Protein AF-A0A970B005-F1 (afdb_monomer_lite)

pLDDT: mean 90.58, std 5.89, range [64.88, 96.88]

Sequence (63 aa):
MLRGALIDSTGRYAPGDVADVDEEVEHTPVADAEAGCICVIANEQPTRFRGLLARLMQPWHGL

Structure (mmCIF, N/CA/C/O backbone):
data_AF-A0A970B005-F1
#
_entry.id   AF-A0A970B005-F1
#
loop_
_atom_site.group_PDB
_atom_site.id
_atom_site.type_symbol
_atom_site.label_atom_id
_atom_site.label_alt_id
_atom_site.label_comp_id
_atom_site.label_asym_id
_atom_site.label_entity_id
_atom_site.label_seq_id
_atom_site.pdbx_PDB_ins_code
_atom_site.Cartn_x
_atom_site.Cartn_y
_atom_site.Cartn_z
_atom_site.occupancy
_atom_site.B_iso_or_equiv
_atom_site.auth_seq_id
_atom_site.auth_comp_id
_atom_site.auth_asym_id
_atom_site.auth_atom_id
_atom_site.pdbx_PDB_model_num
ATOM 1 N N . MET A 1 1 ? -3.019 4.472 -9.750 1.00 93.00 1 MET A N 1
ATOM 2 C CA . MET A 1 1 ? -1.577 4.123 -9.785 1.00 93.00 1 MET A CA 1
ATOM 3 C C . MET A 1 1 ? -0.865 4.894 -10.887 1.00 93.00 1 MET A C 1
ATOM 5 O O . MET A 1 1 ? -1.378 4.921 -11.999 1.00 93.00 1 MET A O 1
ATOM 9 N N . LEU A 1 2 ? 0.289 5.521 -10.603 1.00 94.94 2 LEU A N 1
ATOM 10 C CA . LEU A 1 2 ? 1.033 6.322 -11.596 1.00 94.94 2 LEU A CA 1
ATOM 11 C C . LEU A 1 2 ? 2.229 5.580 -12.211 1.00 94.94 2 LEU A C 1
ATOM 13 O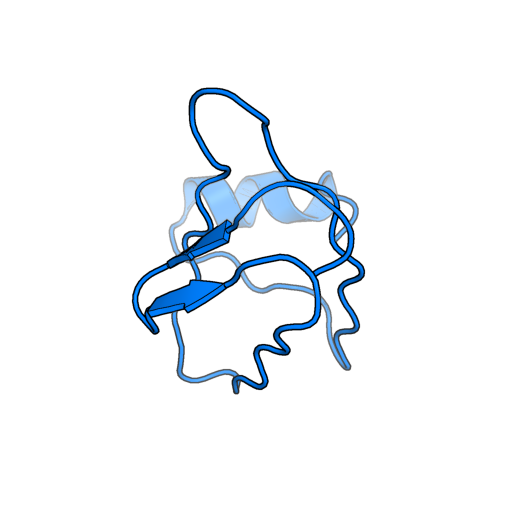 O . LEU A 1 2 ? 2.480 5.713 -13.405 1.00 94.94 2 LEU A O 1
ATOM 17 N N . ARG A 1 3 ? 2.983 4.810 -11.416 1.00 94.94 3 ARG A N 1
ATOM 18 C CA . ARG A 1 3 ? 4.157 4.049 -11.882 1.00 94.94 3 ARG A CA 1
ATOM 19 C C . ARG A 1 3 ? 4.369 2.805 -11.023 1.00 94.94 3 ARG A C 1
ATOM 21 O O . ARG A 1 3 ? 4.133 2.862 -9.818 1.00 94.94 3 ARG A O 1
ATOM 28 N N . GLY A 1 4 ? 4.879 1.734 -11.630 1.00 95.50 4 GLY A N 1
ATOM 29 C CA . GLY A 1 4 ? 5.125 0.466 -10.943 1.00 95.50 4 GLY A CA 1
ATOM 30 C C . GLY A 1 4 ? 3.821 -0.255 -10.610 1.00 95.50 4 GLY A C 1
ATOM 31 O O . GLY A 1 4 ? 2.859 -0.127 -11.367 1.00 95.50 4 GLY A O 1
ATOM 32 N N . ALA A 1 5 ? 3.777 -0.992 -9.501 1.00 96.12 5 ALA A N 1
ATOM 33 C CA . ALA A 1 5 ? 2.545 -1.628 -9.036 1.00 96.12 5 ALA A CA 1
ATOM 34 C C . ALA A 1 5 ? 2.445 -1.668 -7.507 1.00 96.12 5 ALA A C 1
ATOM 36 O O . ALA A 1 5 ? 3.455 -1.667 -6.807 1.00 96.12 5 ALA A O 1
ATOM 37 N N . LEU A 1 6 ? 1.213 -1.720 -7.009 1.00 95.44 6 LEU A N 1
ATOM 38 C CA . LEU A 1 6 ? 0.872 -1.913 -5.600 1.00 95.44 6 LEU A CA 1
ATOM 39 C C . LEU A 1 6 ? 0.107 -3.221 -5.465 1.00 95.44 6 LEU A C 1
ATOM 41 O O . LEU A 1 6 ? -0.763 -3.501 -6.288 1.00 95.44 6 LEU A O 1
ATOM 45 N N . ILE A 1 7 ? 0.410 -4.002 -4.437 1.00 94.88 7 ILE A N 1
ATOM 46 C CA . ILE A 1 7 ? -0.339 -5.207 -4.093 1.00 94.88 7 ILE A CA 1
ATOM 47 C C . ILE A 1 7 ? -0.853 -5.070 -2.666 1.00 94.88 7 ILE A C 1
ATOM 49 O O . ILE A 1 7 ? -0.093 -4.715 -1.766 1.00 94.88 7 ILE A O 1
ATOM 53 N N . ASP A 1 8 ? -2.126 -5.380 -2.460 1.00 93.44 8 ASP A N 1
ATOM 54 C CA . ASP A 1 8 ? -2.708 -5.566 -1.135 1.00 93.44 8 ASP A CA 1
ATOM 55 C C . ASP A 1 8 ? -3.732 -6.717 -1.139 1.00 93.44 8 ASP A C 1
ATOM 57 O O . ASP A 1 8 ? -3.776 -7.531 -2.065 1.00 93.44 8 ASP A O 1
ATOM 61 N N . SER A 1 9 ? -4.531 -6.821 -0.075 1.00 92.38 9 SER A N 1
ATOM 62 C CA . SER A 1 9 ? -5.560 -7.854 0.087 1.00 92.38 9 SER A CA 1
ATOM 63 C C . SER A 1 9 ? -6.677 -7.791 -0.961 1.00 92.38 9 SER A C 1
ATOM 65 O O . SER A 1 9 ? -7.364 -8.791 -1.167 1.00 92.38 9 SER A O 1
ATOM 67 N N . THR A 1 10 ? -6.858 -6.650 -1.626 1.00 92.44 10 THR A N 1
ATOM 68 C CA . THR A 1 10 ? -7.901 -6.427 -2.634 1.00 92.44 10 THR A CA 1
ATOM 69 C C . THR A 1 10 ? -7.417 -6.721 -4.055 1.00 92.44 10 THR A C 1
ATOM 71 O O . THR A 1 10 ? -8.230 -7.015 -4.929 1.00 92.44 10 THR A O 1
ATOM 74 N N . GLY A 1 11 ? -6.099 -6.722 -4.290 1.00 92.88 11 GLY A N 1
ATOM 75 C CA . GLY A 1 11 ? -5.518 -7.140 -5.564 1.00 92.88 11 GLY A CA 1
ATOM 76 C C . GLY A 1 11 ? -4.178 -6.487 -5.896 1.00 92.88 11 GLY A C 1
ATOM 77 O O . GLY A 1 11 ? -3.500 -5.917 -5.043 1.00 92.88 11 GLY A O 1
ATOM 78 N N . ARG A 1 12 ? -3.786 -6.595 -7.174 1.00 94.75 12 ARG A N 1
ATOM 79 C CA . ARG A 1 12 ? -2.615 -5.921 -7.758 1.00 94.75 12 ARG A CA 1
ATOM 80 C C . ARG A 1 12 ? -3.086 -4.791 -8.669 1.00 94.75 12 ARG A C 1
ATOM 82 O O . ARG A 1 12 ? -3.835 -5.044 -9.604 1.00 94.75 12 ARG A O 1
ATOM 89 N N . TYR A 1 13 ? -2.560 -3.592 -8.441 1.00 95.81 13 TYR A N 1
ATOM 90 C CA . TYR A 1 13 ? -2.878 -2.372 -9.178 1.00 95.81 13 TYR A CA 1
ATOM 91 C C . TYR A 1 13 ? -1.656 -1.908 -9.971 1.00 95.81 13 TYR A C 1
ATOM 93 O O . TYR A 1 13 ? -0.614 -1.593 -9.391 1.00 95.81 13 TYR A O 1
ATOM 101 N N . ALA A 1 14 ? -1.778 -1.872 -11.294 1.00 95.88 14 ALA A N 1
ATOM 102 C CA . ALA A 1 14 ? -0.767 -1.435 -12.253 1.00 95.88 14 ALA A CA 1
ATOM 103 C C . ALA A 1 14 ? -1.031 0.017 -12.713 1.00 95.88 14 ALA A C 1
ATOM 105 O O . ALA A 1 14 ? -2.037 0.616 -12.327 1.00 95.88 14 ALA A O 1
ATOM 106 N N . PRO A 1 15 ? -0.141 0.652 -13.502 1.00 96.44 15 PRO A N 1
ATOM 107 C CA . PRO A 1 15 ? -0.334 2.037 -13.928 1.00 96.44 15 PRO A CA 1
ATOM 108 C C . PRO A 1 15 ? -1.661 2.218 -14.675 1.00 96.44 15 PRO A C 1
ATOM 110 O O . PRO A 1 15 ? -1.942 1.490 -15.621 1.00 96.44 15 PRO A O 1
ATOM 113 N N . GLY A 1 16 ? -2.453 3.206 -14.255 1.00 95.88 16 GLY A N 1
ATOM 114 C CA . GLY A 1 16 ? -3.812 3.437 -14.758 1.00 95.88 16 GLY A CA 1
ATOM 115 C C . GLY A 1 16 ? -4.924 2.862 -13.876 1.00 95.88 16 GLY A C 1
ATOM 116 O O . GLY A 1 16 ? -6.027 3.402 -13.898 1.00 95.88 16 GLY A O 1
ATOM 117 N N . ASP A 1 17 ? -4.635 1.865 -13.037 1.00 96.88 17 ASP A N 1
ATOM 118 C CA . ASP A 1 17 ? -5.643 1.280 -12.148 1.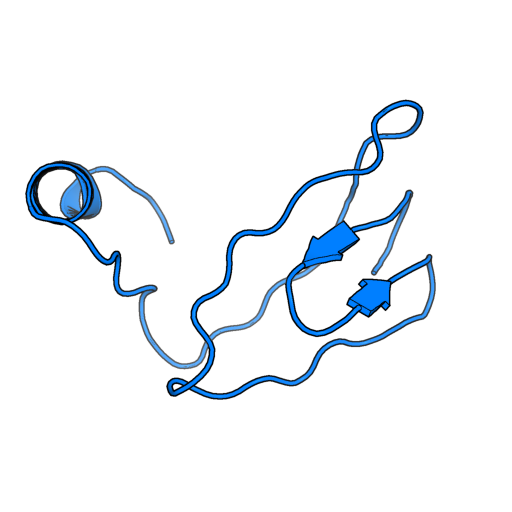00 96.88 17 ASP A CA 1
ATOM 119 C C . ASP A 1 17 ? -5.959 2.198 -10.958 1.00 96.88 17 ASP A C 1
ATOM 121 O O . ASP A 1 17 ? -5.105 2.965 -10.483 1.00 96.88 17 ASP A O 1
ATOM 125 N N . VAL A 1 18 ? -7.185 2.085 -10.446 1.00 94.81 18 VAL A N 1
ATOM 126 C CA . VAL A 1 18 ? -7.692 2.815 -9.277 1.00 94.81 18 VAL A CA 1
ATOM 127 C C . VAL A 1 18 ? -8.171 1.806 -8.238 1.00 94.81 18 VAL A C 1
ATOM 129 O O . VAL A 1 18 ? -8.887 0.869 -8.578 1.00 94.81 18 VAL A O 1
ATOM 132 N N . ALA A 1 19 ? -7.760 2.013 -6.989 1.00 93.00 19 ALA A N 1
ATOM 133 C CA . ALA A 1 19 ? -8.291 1.310 -5.831 1.00 93.00 19 ALA A CA 1
ATOM 134 C C . ALA A 1 19 ? -9.222 2.276 -5.094 1.00 93.00 19 ALA A C 1
ATOM 136 O O . ALA A 1 19 ? -8.795 3.385 -4.769 1.00 93.00 19 ALA A O 1
ATOM 137 N N . ASP A 1 20 ? -10.463 1.860 -4.870 1.00 92.25 20 ASP A N 1
ATOM 138 C CA . ASP A 1 20 ? -11.437 2.563 -4.037 1.00 92.25 20 ASP A CA 1
ATOM 139 C C . ASP A 1 20 ? -11.924 1.586 -2.972 1.00 92.25 20 ASP A C 1
ATOM 141 O O . ASP A 1 20 ? -12.328 0.464 -3.286 1.00 92.25 20 ASP A O 1
ATOM 145 N N . VAL A 1 21 ? -11.749 1.973 -1.717 1.00 89.69 21 VAL A N 1
ATOM 146 C CA . VAL A 1 21 ? -11.744 1.081 -0.559 1.00 89.69 21 VAL A CA 1
ATOM 147 C C . VAL A 1 21 ? -12.207 1.851 0.664 1.00 89.69 21 VAL A C 1
ATOM 149 O O . VAL A 1 21 ? -11.890 3.030 0.824 1.00 89.69 21 VAL A O 1
ATOM 152 N N . ASP A 1 22 ? -12.975 1.180 1.514 1.00 89.38 22 ASP A N 1
ATOM 153 C CA . ASP A 1 22 ? -13.565 1.776 2.704 1.00 89.38 22 ASP A CA 1
ATOM 154 C C . ASP A 1 22 ? -12.773 1.446 3.982 1.00 89.38 22 ASP A C 1
ATOM 156 O O . ASP A 1 22 ? -11.744 0.766 3.989 1.00 89.38 22 ASP A O 1
ATOM 160 N N . GLU A 1 23 ? -13.269 1.964 5.100 1.00 87.25 23 GLU A N 1
ATOM 161 C CA . GLU A 1 23 ? -12.694 1.806 6.435 1.00 87.25 23 GLU A CA 1
ATOM 162 C C . GLU A 1 23 ? -12.728 0.373 6.995 1.00 87.25 23 GLU A C 1
ATOM 164 O O . GLU A 1 23 ? -12.051 0.085 7.994 1.00 87.25 23 GLU A O 1
ATOM 169 N N . GLU A 1 24 ? -13.491 -0.538 6.383 1.00 88.00 24 GLU A N 1
ATOM 170 C CA . GLU A 1 24 ? -13.550 -1.939 6.802 1.00 88.00 24 GLU A CA 1
ATOM 171 C C . GLU A 1 24 ? -12.316 -2.718 6.322 1.00 88.00 24 GLU A C 1
ATOM 173 O O . GLU A 1 24 ? -11.914 -3.705 6.957 1.00 88.00 24 GLU A O 1
ATOM 178 N N . VAL A 1 25 ? -11.654 -2.235 5.264 1.00 87.94 25 VAL A N 1
ATOM 179 C CA . VAL A 1 25 ? -10.471 -2.867 4.678 1.00 87.94 25 VAL A CA 1
ATOM 180 C C . VAL A 1 25 ? -9.208 -2.530 5.475 1.00 87.94 25 VAL A C 1
ATOM 182 O O . VAL A 1 25 ? -8.769 -1.388 5.609 1.00 87.94 25 VAL A O 1
ATOM 185 N N . GLU A 1 26 ? -8.559 -3.567 6.005 1.00 88.88 26 GLU A N 1
ATOM 186 C CA . GLU A 1 26 ? -7.229 -3.441 6.601 1.00 88.88 26 GLU A CA 1
ATOM 187 C C . GLU A 1 26 ? -6.153 -3.442 5.508 1.00 88.88 26 GLU A C 1
ATOM 189 O O . GLU A 1 26 ? -5.740 -4.493 5.013 1.00 88.88 26 GLU A O 1
ATOM 194 N N . HIS A 1 27 ? -5.690 -2.249 5.133 1.00 87.69 27 HIS A N 1
ATOM 195 C CA . HIS A 1 27 ? -4.664 -2.080 4.107 1.00 87.69 27 HIS A CA 1
ATOM 196 C C . HIS A 1 27 ? -3.262 -2.405 4.615 1.00 87.69 27 HIS A C 1
ATOM 198 O O . HIS A 1 27 ? -2.767 -1.806 5.568 1.00 87.69 27 HIS A O 1
ATOM 204 N N . THR A 1 28 ? -2.582 -3.305 3.906 1.00 91.19 28 THR A N 1
ATOM 205 C CA . THR A 1 28 ? -1.137 -3.546 4.040 1.00 91.19 28 THR A CA 1
ATOM 206 C C . THR A 1 28 ? -0.499 -3.463 2.651 1.00 91.19 28 THR A C 1
ATOM 208 O O . THR A 1 28 ? -0.226 -4.496 2.039 1.00 91.19 28 THR A O 1
ATOM 211 N N . PRO A 1 29 ? -0.333 -2.247 2.100 1.00 91.88 29 PRO A N 1
ATOM 212 C CA . PRO A 1 29 ? 0.168 -2.070 0.747 1.00 91.88 29 PRO A CA 1
ATOM 213 C C . PRO A 1 29 ? 1.631 -2.498 0.632 1.00 91.88 29 PRO A C 1
ATOM 215 O O . PRO A 1 29 ? 2.480 -2.085 1.423 1.00 91.88 29 PRO A O 1
ATOM 218 N N . VAL A 1 30 ? 1.935 -3.272 -0.405 1.00 95.25 30 VAL A N 1
ATOM 219 C CA . VAL A 1 30 ? 3.293 -3.691 -0.757 1.00 95.25 30 VAL A CA 1
ATOM 220 C C . VAL A 1 30 ? 3.617 -3.182 -2.158 1.00 95.25 30 VAL A C 1
ATOM 222 O O . VAL A 1 30 ? 2.876 -3.430 -3.110 1.00 95.25 30 VAL A O 1
ATOM 225 N N . ALA A 1 31 ? 4.720 -2.447 -2.286 1.00 96.12 31 ALA A N 1
ATOM 226 C CA . ALA A 1 31 ? 5.211 -1.986 -3.579 1.00 96.12 31 ALA A CA 1
ATOM 227 C C . ALA A 1 31 ? 5.776 -3.152 -4.402 1.00 96.12 31 ALA A C 1
ATOM 229 O O . ALA A 1 31 ? 6.310 -4.115 -3.849 1.00 96.12 31 ALA A O 1
ATOM 230 N N . ASP A 1 32 ? 5.705 -3.039 -5.728 1.00 90.81 32 ASP A N 1
ATOM 231 C CA . ASP A 1 32 ? 6.381 -3.960 -6.638 1.00 90.81 32 ASP A CA 1
ATOM 232 C C . ASP A 1 32 ? 7.877 -4.060 -6.305 1.00 90.81 32 ASP A C 1
ATOM 234 O O . ASP A 1 32 ? 8.556 -3.047 -6.114 1.00 90.81 32 ASP A O 1
ATOM 238 N N . ALA A 1 33 ? 8.379 -5.292 -6.225 1.00 90.69 33 ALA A N 1
ATOM 239 C CA . ALA A 1 33 ? 9.730 -5.567 -5.753 1.00 90.69 33 ALA A CA 1
ATOM 240 C C . ALA A 1 33 ? 10.825 -5.059 -6.705 1.00 90.69 33 ALA A C 1
ATOM 242 O O . ALA A 1 33 ? 11.929 -4.769 -6.250 1.00 90.69 33 ALA A O 1
ATOM 243 N N . GLU A 1 34 ? 10.538 -4.954 -8.007 1.00 88.62 34 GLU A N 1
ATOM 244 C CA . GLU A 1 34 ? 11.522 -4.523 -9.003 1.00 88.62 34 GLU A CA 1
ATOM 245 C C . GLU A 1 34 ? 11.411 -3.027 -9.288 1.00 88.62 34 GLU A C 1
ATOM 247 O O . GLU A 1 34 ? 12.401 -2.296 -9.230 1.00 88.62 34 GLU A O 1
ATOM 252 N N . ALA A 1 35 ? 10.204 -2.558 -9.606 1.00 90.44 35 ALA A N 1
ATOM 253 C CA . ALA A 1 35 ? 9.998 -1.196 -10.094 1.00 90.44 35 ALA A CA 1
ATOM 254 C C . ALA A 1 35 ? 9.611 -0.189 -8.995 1.00 90.44 35 ALA A C 1
ATOM 256 O O . ALA A 1 35 ? 9.551 1.016 -9.267 1.00 90.44 35 ALA A O 1
ATOM 257 N N . GLY A 1 36 ? 9.326 -0.660 -7.776 1.00 94.50 36 GLY A N 1
ATOM 258 C CA . GLY A 1 36 ? 8.694 0.138 -6.727 1.00 94.50 36 GLY A CA 1
ATOM 259 C C . GLY A 1 36 ? 7.282 0.585 -7.118 1.00 94.50 36 GLY A C 1
ATOM 260 O O . GLY A 1 36 ? 6.674 0.056 -8.051 1.00 94.50 36 GLY A O 1
ATOM 261 N N . CYS A 1 37 ? 6.746 1.592 -6.424 1.00 95.19 37 CYS A N 1
ATOM 262 C CA . CYS A 1 37 ? 5.469 2.198 -6.796 1.00 95.19 37 CYS A CA 1
ATOM 263 C C . CYS A 1 37 ? 5.433 3.708 -6.549 1.00 95.19 37 CYS A C 1
ATOM 265 O O . CYS A 1 37 ? 5.946 4.199 -5.544 1.00 95.19 37 CYS A O 1
ATOM 267 N N . ILE A 1 38 ? 4.766 4.436 -7.447 1.00 95.62 38 ILE A N 1
ATOM 268 C CA . ILE A 1 38 ? 4.332 5.819 -7.219 1.00 95.62 38 ILE A CA 1
ATOM 269 C C . ILE A 1 38 ? 2.812 5.846 -7.350 1.00 95.62 38 ILE A C 1
ATOM 271 O O . ILE A 1 38 ? 2.254 5.511 -8.402 1.00 95.62 38 ILE A O 1
ATOM 275 N N . CYS A 1 39 ? 2.146 6.264 -6.280 1.00 94.44 39 CYS A N 1
ATOM 276 C CA . CYS A 1 39 ? 0.700 6.386 -6.211 1.00 94.44 39 CYS A CA 1
ATOM 277 C C . CYS A 1 39 ? 0.296 7.756 -5.667 1.00 94.44 39 CYS A C 1
ATOM 279 O O . CYS A 1 39 ? 1.065 8.422 -4.978 1.00 94.44 39 CYS A O 1
ATOM 281 N N . VAL A 1 40 ? -0.918 8.168 -6.021 1.00 93.94 40 VAL A N 1
ATOM 282 C CA . VAL A 1 40 ? -1.613 9.279 -5.375 1.00 93.94 40 VAL A CA 1
ATOM 283 C C . VAL A 1 40 ? -2.676 8.639 -4.506 1.00 93.94 40 VAL A C 1
ATOM 285 O O . VAL A 1 40 ? -3.424 7.793 -4.997 1.00 93.94 40 VA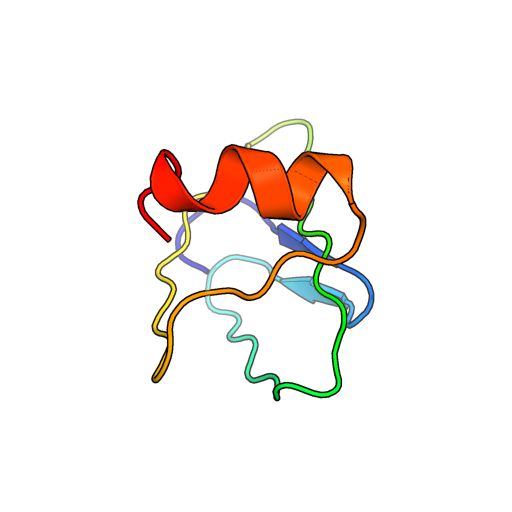L A O 1
ATOM 288 N N . ILE A 1 41 ? -2.697 9.018 -3.235 1.00 92.12 41 ILE A N 1
ATOM 289 C CA . ILE A 1 41 ? -3.664 8.544 -2.251 1.00 92.12 41 ILE A CA 1
ATOM 290 C C . ILE A 1 41 ? -4.461 9.761 -1.799 1.00 92.12 41 ILE A C 1
ATOM 292 O O . ILE A 1 41 ? -3.882 10.817 -1.532 1.00 92.12 41 ILE A O 1
ATOM 296 N N . ALA A 1 42 ? -5.777 9.612 -1.737 1.00 91.88 42 ALA A N 1
ATOM 297 C CA . ALA A 1 42 ? -6.682 10.608 -1.196 1.00 91.88 42 ALA A CA 1
ATOM 298 C C . ALA A 1 42 ? -7.539 9.925 -0.132 1.00 91.88 42 ALA A C 1
ATOM 300 O O . ALA A 1 42 ? -8.250 8.977 -0.443 1.00 91.88 42 ALA A O 1
ATOM 301 N N . ASN A 1 43 ? -7.448 10.411 1.104 1.00 90.00 43 ASN A N 1
ATOM 302 C CA . ASN A 1 43 ? -8.230 9.915 2.229 1.00 90.00 43 ASN A CA 1
ATOM 303 C C . ASN A 1 43 ? -9.099 11.054 2.764 1.00 90.00 43 ASN A C 1
ATOM 305 O O . ASN A 1 43 ? -8.637 12.192 2.867 1.00 90.00 43 ASN A O 1
ATOM 309 N N . GLU A 1 44 ? -10.333 10.744 3.149 1.00 89.19 44 GLU A N 1
ATOM 310 C CA . GLU A 1 44 ? -11.220 11.710 3.812 1.00 89.19 44 GLU A CA 1
ATOM 311 C C . GLU A 1 44 ? -10.831 11.942 5.280 1.00 89.19 44 GLU A C 1
ATOM 313 O O . GL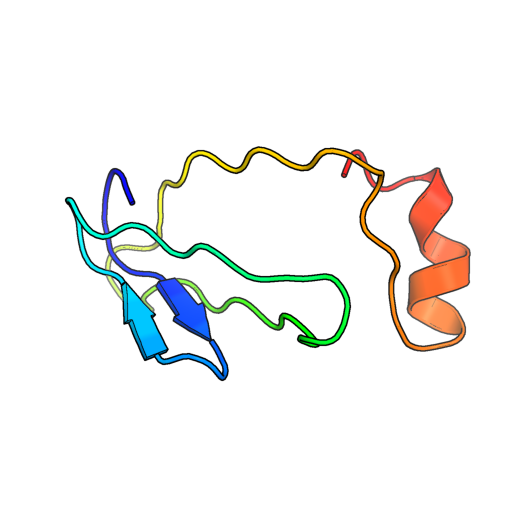U A 1 44 ? -11.107 13.000 5.846 1.00 89.19 44 GLU A O 1
ATOM 318 N N . GLN A 1 45 ? -10.177 10.955 5.900 1.00 87.69 45 GLN A N 1
ATOM 319 C CA . GLN A 1 45 ? -9.768 10.970 7.303 1.00 87.69 45 GLN A CA 1
ATOM 320 C C . GLN A 1 45 ? -8.324 10.471 7.477 1.00 87.69 45 GLN A C 1
ATOM 322 O O . GLN A 1 45 ? -7.803 9.773 6.604 1.00 87.69 45 GLN A O 1
ATOM 327 N N . PRO A 1 46 ? -7.668 10.790 8.610 1.00 84.81 46 PRO A N 1
ATOM 328 C CA . PRO A 1 46 ? -6.359 10.235 8.937 1.00 84.81 46 PRO A CA 1
ATOM 329 C C . PRO A 1 46 ? -6.380 8.707 8.993 1.00 84.81 46 PRO A C 1
ATOM 331 O O . PRO A 1 46 ? -7.334 8.096 9.484 1.00 84.81 46 PRO A O 1
ATOM 334 N N . THR A 1 47 ? -5.290 8.088 8.556 1.00 87.00 47 THR A N 1
ATOM 335 C CA . THR A 1 47 ? -5.155 6.629 8.559 1.00 87.00 47 THR A CA 1
ATOM 336 C C . THR A 1 47 ? -5.173 6.112 9.991 1.00 87.00 47 THR A C 1
ATOM 338 O O . THR A 1 47 ? -4.454 6.632 10.840 1.00 87.00 47 THR A O 1
ATOM 341 N N . ARG A 1 48 ? -5.942 5.057 10.286 1.00 87.19 48 ARG A N 1
ATOM 342 C CA . ARG A 1 48 ? -5.975 4.431 11.616 1.00 87.19 48 ARG A CA 1
ATOM 343 C C . ARG A 1 48 ? -5.183 3.131 11.632 1.00 87.19 48 ARG A C 1
ATOM 345 O O . ARG A 1 48 ? -5.638 2.104 11.138 1.00 87.19 48 ARG A O 1
ATOM 352 N N . PHE A 1 49 ? -4.032 3.145 12.296 1.00 88.62 49 PHE A N 1
ATOM 353 C CA . PHE A 1 49 ? -3.229 1.936 12.446 1.00 88.62 49 PHE A CA 1
ATOM 354 C C . PHE A 1 49 ? -3.857 0.927 13.408 1.00 88.62 49 PHE A C 1
ATOM 356 O O . PHE A 1 49 ? -4.389 1.267 14.472 1.00 88.62 49 PHE A O 1
ATOM 363 N N . ARG A 1 50 ? -3.768 -0.348 13.030 1.00 85.44 50 ARG A N 1
ATOM 364 C CA . ARG A 1 50 ? -4.102 -1.487 13.885 1.00 85.44 50 ARG A CA 1
ATOM 365 C C . ARG A 1 50 ? -2.827 -1.951 14.601 1.00 85.44 50 ARG A C 1
ATOM 367 O O . ARG A 1 50 ? -1.728 -1.873 14.065 1.00 85.44 50 ARG A O 1
ATOM 374 N N . GLY A 1 51 ? -2.965 -2.367 15.859 1.00 88.88 51 GLY A N 1
ATOM 375 C CA . GLY A 1 51 ? -1.840 -2.739 16.725 1.00 88.88 51 GLY A CA 1
ATOM 376 C C . GLY A 1 51 ? -1.376 -1.625 17.672 1.00 88.88 51 GLY A C 1
ATOM 377 O O . GLY A 1 51 ? -1.331 -0.446 17.331 1.00 88.88 51 GLY A O 1
ATOM 378 N N . LEU A 1 52 ? -1.037 -2.011 18.905 1.00 91.62 52 LEU A N 1
ATOM 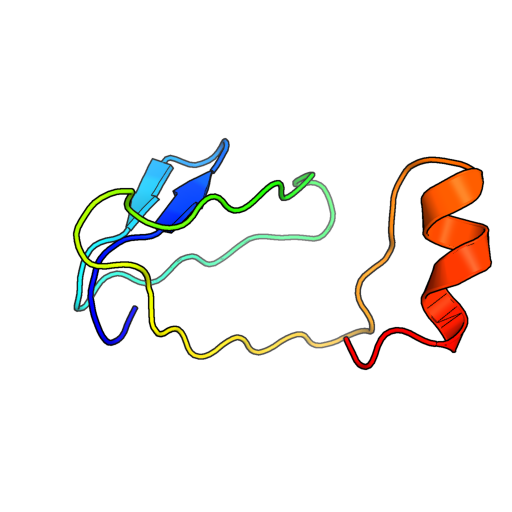379 C CA . LEU A 1 52 ? -0.714 -1.077 19.989 1.00 91.62 52 LEU A CA 1
ATOM 380 C C . LEU A 1 52 ? 0.524 -0.218 19.683 1.00 91.62 52 LEU A C 1
ATOM 382 O O . LEU A 1 52 ? 0.497 0.992 19.885 1.00 91.62 52 LEU A O 1
ATOM 386 N N . LEU A 1 53 ? 1.587 -0.842 19.167 1.00 92.69 53 LEU A N 1
ATOM 387 C CA . LEU A 1 53 ? 2.841 -0.156 18.844 1.00 92.69 53 LEU A CA 1
ATOM 388 C C . LEU A 1 53 ? 2.677 0.819 17.673 1.00 92.69 53 LEU A C 1
ATOM 390 O O . LEU A 1 53 ? 3.133 1.955 17.756 1.00 92.69 53 LEU A O 1
ATOM 394 N N . ALA A 1 54 ? 1.974 0.408 16.616 1.00 89.56 54 ALA A N 1
ATOM 395 C CA . ALA A 1 54 ? 1.719 1.268 15.465 1.00 89.56 54 ALA A CA 1
ATOM 396 C C . ALA A 1 54 ? 0.877 2.493 15.863 1.00 89.56 54 ALA A C 1
ATOM 398 O O . ALA A 1 54 ? 1.222 3.618 15.512 1.00 89.56 54 ALA A O 1
ATOM 399 N N . ARG A 1 55 ? -0.161 2.304 16.692 1.00 90.00 55 ARG A N 1
ATOM 400 C CA . ARG A 1 55 ? -0.968 3.410 17.243 1.00 90.00 55 ARG A CA 1
ATOM 401 C C . ARG A 1 55 ? -0.158 4.381 18.098 1.00 90.00 55 ARG A C 1
ATOM 403 O O . ARG A 1 55 ? -0.425 5.576 18.061 1.00 90.00 55 ARG A O 1
ATOM 410 N N . LEU A 1 56 ? 0.823 3.887 18.855 1.00 91.50 56 LEU A N 1
ATOM 411 C CA . LEU A 1 56 ? 1.723 4.746 19.627 1.00 91.50 56 LEU A CA 1
ATOM 412 C C . LEU A 1 56 ? 2.597 5.612 18.710 1.00 91.50 56 LEU A C 1
ATOM 414 O O . LEU A 1 56 ? 2.870 6.758 19.045 1.00 91.50 56 LEU A O 1
ATOM 418 N N . MET A 1 57 ? 3.011 5.077 17.559 1.00 90.88 57 MET A N 1
ATOM 419 C CA . MET A 1 57 ? 3.840 5.788 16.583 1.00 90.88 57 MET A CA 1
ATOM 420 C C . MET A 1 57 ? 3.068 6.754 15.673 1.00 90.88 57 MET A C 1
ATOM 422 O O . MET A 1 57 ? 3.667 7.648 15.078 1.00 90.88 57 MET A O 1
ATOM 426 N N . GLN A 1 58 ? 1.751 6.582 15.568 1.00 88.31 58 GLN A N 1
ATOM 427 C CA . GLN A 1 58 ? 0.868 7.315 14.659 1.00 88.31 58 GLN A CA 1
ATOM 428 C C . GLN A 1 58 ? 0.993 8.855 14.724 1.00 88.31 58 GLN A C 1
ATOM 430 O O . GLN A 1 58 ? 1.006 9.464 13.661 1.00 88.31 58 GLN A O 1
ATOM 435 N N . PRO A 1 59 ? 1.169 9.520 15.889 1.00 86.94 59 PRO A N 1
ATOM 436 C CA . PRO A 1 59 ? 1.312 10.983 15.952 1.00 86.94 59 PRO A CA 1
ATOM 437 C C . PRO A 1 59 ? 2.538 11.548 15.220 1.00 86.94 59 PRO A C 1
ATOM 439 O O . PRO A 1 59 ? 2.587 12.743 14.942 1.00 86.94 59 PRO A O 1
ATOM 442 N N . TRP A 1 60 ? 3.541 10.711 14.939 1.00 87.00 60 TRP A N 1
ATOM 443 C CA . TRP A 1 60 ? 4.747 11.100 14.201 1.00 87.00 60 TRP A CA 1
ATOM 444 C C . TRP A 1 60 ? 4.696 10.708 12.722 1.00 87.00 60 TRP A C 1
ATOM 446 O O . TRP A 1 60 ? 5.621 11.016 11.972 1.00 87.00 60 TRP A O 1
ATOM 456 N N . HIS A 1 61 ? 3.631 10.031 12.297 1.00 74.62 61 HIS A N 1
ATOM 457 C CA . HIS A 1 61 ? 3.401 9.639 10.917 1.00 74.62 61 HIS A CA 1
ATOM 458 C C . HIS A 1 61 ? 2.492 10.667 10.228 1.00 74.62 61 HIS A C 1
ATOM 460 O O . HIS A 1 61 ? 1.469 11.063 10.773 1.00 74.62 61 HIS A O 1
ATOM 466 N N . GLY A 1 62 ? 2.887 11.135 9.041 1.00 66.56 62 GLY A N 1
ATOM 467 C CA . GLY A 1 62 ? 2.206 12.216 8.313 1.00 66.56 62 GLY A CA 1
ATOM 468 C C . GLY A 1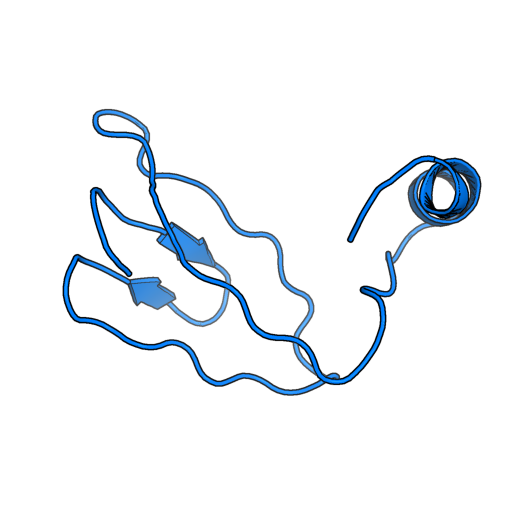 62 ? 1.003 11.793 7.459 1.00 66.56 62 GLY A C 1
ATOM 469 O O . GLY A 1 62 ? 0.594 12.577 6.605 1.00 66.56 62 GLY A O 1
ATOM 470 N N . LEU A 1 63 ? 0.476 10.577 7.650 1.00 64.88 63 LEU A N 1
ATOM 471 C CA . LEU A 1 63 ? -0.731 10.041 6.993 1.00 64.88 63 LEU A CA 1
ATOM 472 C C . LEU A 1 63 ? -1.728 9.528 8.030 1.00 64.88 63 LEU A C 1
ATOM 474 O O . LEU A 1 63 ? -1.250 9.030 9.076 1.00 64.88 63 LEU A O 1
#

Secondary structure (DSSP, 8-state):
--EE-EEETTEEE-TT------TTS----EE-TTT-EE-----SS-----SHHHHHHGGGS--

Radius of gyration: 12.75 Å; chains: 1; bounding box: 25×20×35 Å

Foldseek 3Di:
DCAAWKQWPVGIAHHPDDDDDDPVDDTDIDADPPTGDDDDDDDPDQDDDDDDVVNVCRVVDPD